Protein AF-A0A929QY10-F1 (afdb_monomer_lite)

Foldseek 3Di:
DPPPPPPDDDDDDDDPVVQVVCQVVVVVVVHGPVRVVVVQVVCCVVVVHGNDDPPPPDDDPDDDD

Radius of gyration: 16.87 Å; chains: 1; bounding box: 49×34×34 Å

Organism: NCBI:txid52768

Sequence (65 aa):
MPTTARSAEIKTRTTAQIKADASKIYAHWGISLSDAINIFLTKSIEVGGLPFDMRPSVPSFDGLE

Secondary structure (DSSP, 8-state):
---------------HHHHHHHHHHHHHTT--HHHHHHHHHHHHHHHTS-SS--------S----

InterPro domains:
  IPR007337 RelB antitoxin/Antitoxin DinJ [PF04221] (9-55)
  IPR007337 RelB antitoxin/Antitoxin DinJ [TIGR02384] (8-56)
  IPR013321 Arc-type ribbon-helix-helix [G3DSA:1.10.1220.10] (7-54)

Structure (mmCIF, N/CA/C/O backbone):
data_AF-A0A929QY10-F1
#
_entry.id   AF-A0A929QY10-F1
#
loop_
_atom_site.group_PDB
_atom_site.id
_atom_site.type_symbol
_atom_site.label_atom_id
_atom_site.label_alt_id
_atom_site.label_comp_id
_atom_site.label_asym_id
_atom_site.label_entity_id
_atom_site.label_seq_id
_atom_site.pdbx_PDB_ins_code
_atom_site.Cartn_x
_atom_site.Cartn_y
_atom_site.Cartn_z
_atom_site.occupancy
_atom_site.B_iso_or_equiv
_atom_site.auth_seq_id
_atom_site.auth_comp_id
_atom_site.auth_asym_id
_atom_site.auth_atom_id
_atom_site.pdbx_PDB_model_num
ATOM 1 N N . MET A 1 1 ? -21.925 11.341 15.246 1.00 49.06 1 MET A N 1
ATOM 2 C CA . MET A 1 1 ? -21.112 10.107 15.179 1.00 49.06 1 MET A CA 1
ATOM 3 C C . MET A 1 1 ? -19.695 10.538 14.847 1.00 49.06 1 MET A C 1
ATOM 5 O O . MET A 1 1 ? -19.570 11.296 13.892 1.00 49.06 1 MET A O 1
ATOM 9 N N . PRO A 1 2 ? -18.655 10.184 15.617 1.00 51.59 2 PRO A N 1
ATOM 10 C CA . PRO A 1 2 ? -17.299 10.492 15.196 1.00 51.59 2 PRO A CA 1
ATOM 11 C C . PRO A 1 2 ? -16.976 9.571 14.020 1.00 51.59 2 PRO A C 1
ATOM 13 O O . PRO A 1 2 ? -16.748 8.378 14.190 1.00 51.59 2 PRO A O 1
ATOM 16 N N . THR A 1 3 ? -17.028 10.105 12.806 1.00 52.94 3 THR A N 1
ATOM 17 C CA . THR A 1 3 ? -16.387 9.477 11.656 1.00 52.94 3 THR A CA 1
ATOM 18 C C . THR A 1 3 ? -14.905 9.456 12.001 1.00 52.94 3 THR A C 1
ATOM 20 O O . THR A 1 3 ? -14.308 10.524 12.127 1.00 52.94 3 THR A O 1
ATOM 23 N N . THR A 1 4 ? -14.327 8.285 12.265 1.00 61.06 4 THR A N 1
ATOM 24 C CA . THR A 1 4 ? -12.896 8.154 12.556 1.00 61.06 4 THR A CA 1
ATOM 25 C C . THR A 1 4 ? -12.130 8.647 11.333 1.00 61.06 4 THR A C 1
ATOM 27 O O . THR A 1 4 ? -11.945 7.922 10.358 1.00 61.06 4 THR A O 1
ATOM 30 N N . ALA A 1 5 ? -11.780 9.931 11.328 1.00 70.25 5 ALA A N 1
ATOM 31 C CA . ALA A 1 5 ? -11.024 10.537 10.253 1.00 70.25 5 ALA A CA 1
ATOM 32 C C . ALA A 1 5 ? -9.660 9.844 10.190 1.00 70.25 5 ALA A C 1
ATOM 34 O O . ALA A 1 5 ? -9.073 9.538 11.230 1.00 70.25 5 ALA A O 1
ATOM 35 N N . ARG A 1 6 ? -9.159 9.585 8.978 1.00 73.50 6 ARG A N 1
ATOM 36 C CA . ARG A 1 6 ? -7.802 9.061 8.776 1.00 73.50 6 ARG A CA 1
ATOM 37 C C . ARG A 1 6 ? -6.807 10.099 9.323 1.00 73.50 6 ARG A C 1
ATOM 39 O O . ARG A 1 6 ? -6.493 11.063 8.637 1.00 73.50 6 ARG A O 1
ATOM 46 N N . SER A 1 7 ? -6.379 9.936 10.575 1.00 83.69 7 SER A N 1
ATOM 47 C CA . SER A 1 7 ? -5.538 10.893 11.315 1.00 83.69 7 SER A CA 1
ATOM 48 C C . SER A 1 7 ? -4.046 10.552 11.287 1.00 83.69 7 SER A C 1
ATOM 50 O O . SER A 1 7 ? -3.228 11.351 11.736 1.00 83.69 7 SER A O 1
ATOM 52 N N . ALA A 1 8 ? -3.688 9.381 10.756 1.00 88.69 8 ALA A N 1
ATOM 53 C CA . ALA A 1 8 ? -2.314 8.920 10.611 1.00 88.69 8 ALA A CA 1
ATOM 54 C C . ALA A 1 8 ? -1.852 9.017 9.149 1.00 88.69 8 ALA A C 1
ATOM 56 O O . ALA A 1 8 ? -2.598 8.682 8.229 1.00 88.69 8 ALA A O 1
ATOM 57 N N . GLU A 1 9 ? -0.605 9.446 8.946 1.00 91.88 9 GLU A N 1
ATOM 58 C CA . GLU A 1 9 ? 0.033 9.552 7.631 1.00 91.88 9 GLU A CA 1
ATOM 59 C C . GLU A 1 9 ? 1.169 8.530 7.496 1.00 91.88 9 GLU A C 1
ATOM 61 O O . GLU A 1 9 ? 1.932 8.303 8.435 1.00 91.88 9 GLU A O 1
ATOM 66 N N . ILE A 1 10 ? 1.311 7.945 6.303 1.00 90.50 10 ILE A N 1
ATOM 67 C CA . ILE A 1 10 ? 2.414 7.045 5.958 1.00 90.50 10 ILE A CA 1
ATOM 68 C C . ILE A 1 10 ? 3.217 7.671 4.817 1.00 90.50 10 ILE A C 1
ATOM 70 O O . ILE A 1 10 ? 2.698 7.885 3.722 1.00 90.50 10 ILE A O 1
ATOM 74 N N . LYS A 1 11 ? 4.503 7.937 5.065 1.00 92.56 11 LYS A N 1
ATOM 75 C CA . LYS A 1 11 ? 5.463 8.433 4.069 1.00 92.56 11 LYS A CA 1
ATOM 76 C C . LYS A 1 11 ? 6.519 7.370 3.792 1.00 92.56 11 LYS A C 1
ATOM 78 O O . LYS A 1 11 ? 7.228 6.950 4.700 1.00 92.56 11 LYS A O 1
ATOM 83 N N . THR A 1 12 ? 6.664 6.974 2.532 1.00 90.19 12 THR A N 1
ATOM 84 C CA . THR A 1 12 ? 7.667 5.992 2.098 1.00 90.19 12 THR A CA 1
ATOM 85 C C . THR A 1 12 ? 8.425 6.494 0.875 1.00 90.19 12 THR A C 1
ATOM 87 O O . THR A 1 12 ? 7.928 7.310 0.096 1.00 90.19 12 THR A O 1
ATOM 90 N N . ARG A 1 13 ? 9.668 6.029 0.717 1.00 94.75 13 ARG A N 1
ATOM 91 C CA . ARG A 1 13 ? 10.484 6.282 -0.475 1.00 94.75 13 ARG A CA 1
ATOM 92 C C . ARG A 1 13 ? 10.508 5.025 -1.333 1.00 94.75 13 ARG A C 1
ATOM 94 O O . ARG A 1 13 ? 10.660 3.926 -0.816 1.00 94.75 13 ARG A O 1
ATOM 101 N N . THR A 1 14 ? 10.364 5.206 -2.638 1.00 94.19 14 THR A N 1
ATOM 102 C CA . THR A 1 14 ? 10.462 4.145 -3.644 1.00 94.19 14 THR A CA 1
ATOM 103 C C . THR A 1 14 ? 10.960 4.742 -4.958 1.00 94.19 14 THR A C 1
ATOM 105 O O . THR A 1 14 ? 11.100 5.964 -5.076 1.00 94.19 14 THR A O 1
ATOM 108 N N . THR A 1 15 ? 11.239 3.902 -5.949 1.00 97.50 15 THR A N 1
ATOM 109 C CA . THR A 1 15 ? 11.638 4.360 -7.281 1.00 97.50 15 THR A CA 1
ATOM 110 C C . THR A 1 15 ? 10.428 4.856 -8.075 1.00 97.50 15 THR A C 1
ATOM 112 O O . THR A 1 15 ? 9.290 4.426 -7.865 1.00 97.50 15 THR A O 1
ATOM 115 N N . ALA A 1 16 ? 10.671 5.761 -9.027 1.00 96.31 16 ALA A N 1
ATOM 116 C CA . ALA A 1 16 ? 9.619 6.264 -9.910 1.00 96.31 16 ALA A CA 1
ATOM 117 C C . ALA A 1 16 ? 8.947 5.132 -1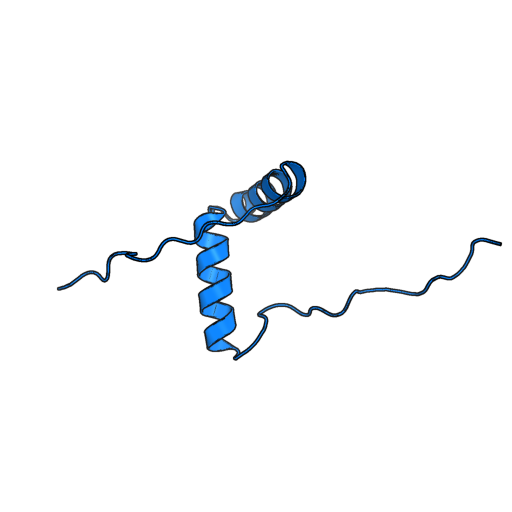0.707 1.00 96.31 16 ALA A C 1
ATOM 119 O O . ALA A 1 16 ? 7.729 5.145 -10.876 1.00 96.31 16 ALA A O 1
ATOM 120 N N . GLN A 1 17 ? 9.731 4.134 -11.128 1.00 96.88 17 GLN A N 1
ATOM 121 C CA . GLN A 1 17 ? 9.235 2.972 -11.858 1.00 96.88 17 GLN A CA 1
ATOM 122 C C . GLN A 1 17 ? 8.283 2.125 -11.003 1.00 96.88 17 GLN A C 1
ATOM 124 O O . GLN A 1 17 ? 7.148 1.909 -11.414 1.00 96.88 17 GLN A O 1
ATOM 129 N N . ILE A 1 18 ? 8.680 1.747 -9.779 1.00 95.69 18 ILE A N 1
ATOM 130 C CA . ILE A 1 18 ? 7.816 0.967 -8.872 1.00 95.69 18 ILE A CA 1
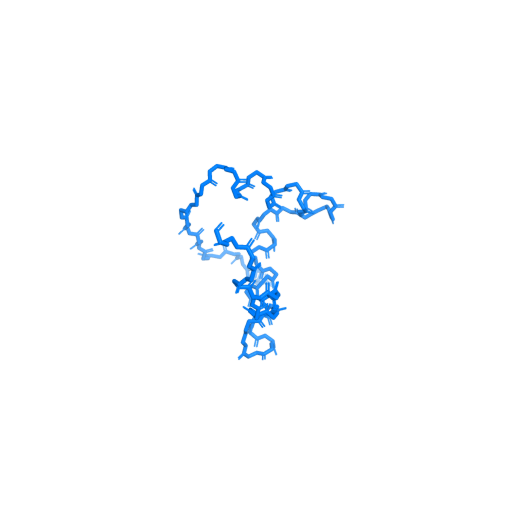ATOM 131 C C . ILE A 1 18 ? 6.500 1.708 -8.614 1.00 95.69 18 ILE A C 1
ATOM 133 O O . ILE A 1 18 ? 5.426 1.110 -8.664 1.00 95.69 18 ILE A O 1
ATOM 137 N N . LYS A 1 19 ? 6.565 3.025 -8.379 1.00 95.19 19 LYS A N 1
ATOM 138 C CA . LYS A 1 19 ? 5.366 3.850 -8.183 1.00 95.19 19 LYS A CA 1
ATOM 139 C C . LYS A 1 19 ? 4.456 3.833 -9.413 1.00 95.19 19 LYS A C 1
ATOM 141 O O . LYS A 1 19 ? 3.242 3.699 -9.259 1.00 95.19 19 LYS A O 1
ATOM 146 N N . ALA A 1 20 ? 5.018 4.003 -10.608 1.00 96.56 20 ALA A N 1
ATOM 147 C CA . ALA A 1 20 ? 4.255 4.041 -11.851 1.00 96.56 20 ALA A CA 1
ATOM 148 C C . ALA A 1 20 ? 3.581 2.694 -12.141 1.00 96.56 20 ALA A C 1
ATOM 150 O O . ALA A 1 20 ? 2.390 2.663 -12.449 1.00 96.56 20 ALA A O 1
ATOM 151 N N . ASP A 1 21 ? 4.312 1.592 -11.989 1.00 96.81 21 ASP A N 1
ATOM 152 C CA . ASP A 1 21 ? 3.805 0.253 -12.284 1.00 96.81 21 ASP A CA 1
ATOM 153 C C . ASP A 1 21 ? 2.734 -0.173 -11.276 1.00 96.81 21 ASP A C 1
ATOM 155 O O . ASP A 1 21 ? 1.646 -0.591 -11.677 1.00 96.81 21 ASP A O 1
ATOM 159 N N . ALA A 1 22 ? 2.962 0.056 -9.978 1.00 95.00 22 ALA A N 1
ATOM 160 C CA . ALA A 1 22 ? 1.948 -0.184 -8.953 1.00 95.00 22 ALA A CA 1
ATOM 161 C C . ALA A 1 22 ? 0.681 0.656 -9.195 1.00 95.00 22 ALA A C 1
ATOM 163 O O . ALA A 1 22 ? -0.433 0.147 -9.089 1.00 95.00 22 ALA A O 1
ATOM 164 N N . SER A 1 23 ? 0.834 1.930 -9.575 1.00 94.88 23 SER A N 1
ATOM 165 C CA . SER A 1 23 ? -0.312 2.805 -9.856 1.00 94.88 23 SER A CA 1
ATOM 166 C C . SER A 1 23 ? -1.154 2.294 -11.026 1.00 94.88 23 SER A C 1
ATOM 168 O O . SER A 1 23 ? -2.375 2.341 -10.942 1.00 94.88 23 SER A O 1
ATOM 170 N N . LYS A 1 24 ? -0.534 1.769 -12.093 1.00 96.75 24 LYS A N 1
ATOM 171 C CA . LYS A 1 24 ? -1.263 1.178 -13.230 1.00 96.75 24 LYS A CA 1
ATOM 172 C C . LYS A 1 24 ? -2.058 -0.059 -12.814 1.00 96.75 24 LYS A C 1
ATOM 174 O O . LYS A 1 24 ? -3.213 -0.189 -13.210 1.00 96.75 24 LYS A O 1
ATOM 179 N N . ILE A 1 25 ? -1.453 -0.937 -12.009 1.00 95.62 25 ILE A N 1
ATOM 180 C CA . ILE A 1 25 ? -2.108 -2.156 -11.516 1.00 95.62 25 ILE A CA 1
ATOM 181 C C . ILE A 1 25 ? -3.354 -1.791 -10.712 1.00 95.62 25 ILE A C 1
ATOM 183 O O . ILE A 1 25 ? -4.434 -2.277 -11.019 1.00 95.62 25 ILE A O 1
ATOM 187 N N . TYR A 1 26 ? -3.241 -0.902 -9.725 1.00 95.38 26 TYR A N 1
ATOM 188 C CA . TYR A 1 26 ? -4.392 -0.559 -8.885 1.00 95.38 26 TYR A CA 1
ATOM 189 C C . TYR A 1 26 ? -5.427 0.308 -9.612 1.00 95.38 26 TYR A C 1
ATOM 191 O O . TYR A 1 26 ? -6.626 0.128 -9.398 1.00 95.38 26 TYR A O 1
ATOM 199 N N . ALA A 1 27 ? -5.000 1.164 -10.547 1.00 95.56 27 ALA A N 1
ATOM 200 C CA . ALA A 1 27 ? -5.915 1.927 -11.394 1.00 95.56 27 ALA A CA 1
ATOM 201 C C . ALA A 1 27 ? -6.781 1.024 -12.284 1.00 95.56 27 ALA A C 1
ATOM 203 O O . ALA A 1 27 ? -7.944 1.349 -12.508 1.00 95.56 27 ALA A O 1
ATOM 204 N N . HIS A 1 28 ? -6.266 -0.129 -12.732 1.00 95.94 28 HIS A N 1
ATOM 205 C CA . HIS A 1 28 ? -7.068 -1.123 -13.458 1.00 95.94 28 HIS A CA 1
ATOM 206 C C . HIS A 1 28 ? -8.267 -1.624 -12.632 1.00 95.94 28 HIS A C 1
ATOM 208 O O . HIS A 1 28 ? -9.308 -1.948 -13.192 1.00 95.94 28 HIS A O 1
ATOM 214 N N . TRP A 1 29 ? -8.146 -1.624 -11.303 1.00 93.69 29 TRP A N 1
ATOM 215 C CA . TRP A 1 29 ? -9.192 -2.040 -10.367 1.00 93.69 29 TRP A CA 1
ATOM 216 C C . TRP A 1 29 ? -9.997 -0.843 -9.831 1.00 93.69 29 TRP A C 1
ATOM 218 O O . TRP A 1 29 ? -10.850 -1.015 -8.965 1.00 93.69 29 TRP A O 1
ATOM 228 N N . GLY A 1 30 ? -9.734 0.375 -10.325 1.00 95.19 30 GLY A N 1
ATOM 229 C CA . GLY A 1 30 ? -10.393 1.606 -9.880 1.00 95.19 30 GLY A CA 1
ATOM 230 C C . GLY A 1 30 ? -9.938 2.109 -8.506 1.00 95.19 30 GLY A C 1
ATOM 231 O O . GLY A 1 30 ? -10.658 2.879 -7.875 1.00 95.19 30 GLY A O 1
ATOM 232 N N . ILE A 1 31 ? -8.767 1.679 -8.026 1.00 95.62 31 ILE A N 1
ATOM 233 C CA . ILE A 1 31 ? -8.278 1.959 -6.669 1.00 95.62 31 ILE A CA 1
ATOM 234 C C . ILE A 1 31 ? -7.014 2.825 -6.732 1.00 95.62 31 ILE A C 1
ATOM 236 O O . ILE A 1 31 ? -6.122 2.609 -7.555 1.00 95.62 31 ILE A O 1
ATOM 240 N N . SER A 1 32 ? -6.916 3.820 -5.845 1.00 94.94 32 SER A N 1
ATOM 241 C CA . SER A 1 32 ? -5.710 4.644 -5.723 1.00 94.94 32 SER A CA 1
ATOM 242 C C . SER A 1 32 ? -4.569 3.877 -5.044 1.00 94.94 32 SER A C 1
ATOM 244 O O . SER A 1 32 ? -4.799 2.959 -4.258 1.00 94.94 32 SER A O 1
ATOM 246 N N . LEU A 1 33 ? -3.315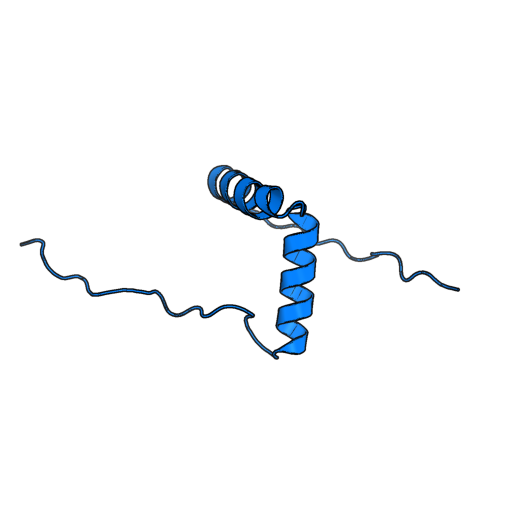 4.287 -5.264 1.00 94.00 33 LEU A N 1
ATOM 247 C CA . LEU A 1 33 ? -2.177 3.680 -4.561 1.00 94.00 33 LEU A CA 1
ATOM 248 C C . LEU A 1 33 ? -2.309 3.814 -3.030 1.00 94.00 33 LEU A C 1
ATOM 250 O O . LEU A 1 33 ? -1.947 2.902 -2.292 1.00 94.00 33 LEU A O 1
ATOM 254 N N . SER A 1 34 ? -2.867 4.928 -2.551 1.00 92.75 34 SER A N 1
ATOM 255 C CA . SER A 1 34 ? -3.127 5.152 -1.126 1.00 92.75 34 SER A CA 1
ATOM 256 C C . SER A 1 34 ? -4.168 4.182 -0.574 1.00 92.75 34 SER A C 1
ATOM 258 O O . SER A 1 34 ? -4.005 3.662 0.528 1.00 92.75 34 SER A O 1
ATOM 260 N N . ASP A 1 35 ? -5.236 3.914 -1.322 1.00 94.56 35 ASP A N 1
ATOM 261 C CA . ASP A 1 35 ? -6.248 2.946 -0.902 1.00 94.56 35 ASP A CA 1
ATOM 262 C C . ASP A 1 35 ? -5.695 1.521 -0.942 1.00 94.56 35 ASP A C 1
ATOM 264 O O . ASP A 1 35 ? -5.924 0.768 -0.002 1.00 94.56 35 ASP A O 1
ATOM 268 N N . ALA A 1 36 ? -4.875 1.182 -1.940 1.00 93.88 36 ALA A N 1
ATOM 269 C CA . ALA A 1 36 ? -4.179 -0.099 -1.995 1.00 93.88 36 ALA A CA 1
ATOM 270 C C . ALA A 1 36 ? -3.267 -0.326 -0.775 1.00 93.88 36 ALA A C 1
ATOM 272 O O . ALA A 1 36 ? -3.293 -1.403 -0.183 1.00 93.88 36 ALA A O 1
ATOM 273 N N . ILE A 1 37 ? -2.512 0.696 -0.347 1.00 93.31 37 ILE A N 1
ATOM 274 C CA . ILE A 1 37 ? -1.694 0.632 0.877 1.00 93.31 37 ILE A CA 1
ATOM 275 C C . ILE A 1 37 ? -2.577 0.413 2.113 1.00 93.31 37 ILE A C 1
ATOM 277 O O . ILE A 1 37 ? -2.255 -0.424 2.953 1.00 93.31 37 ILE A O 1
ATOM 281 N N . ASN A 1 38 ? -3.706 1.118 2.225 1.00 92.56 38 ASN A N 1
ATOM 282 C CA . ASN A 1 38 ? -4.627 0.925 3.348 1.00 92.56 38 ASN A CA 1
ATOM 283 C C . ASN A 1 38 ? -5.219 -0.493 3.366 1.00 92.56 38 ASN A C 1
ATOM 285 O O . ASN A 1 38 ? -5.207 -1.140 4.409 1.00 92.56 38 ASN A O 1
ATOM 289 N N . ILE A 1 39 ? -5.670 -1.000 2.214 1.00 93.81 39 ILE A N 1
ATOM 290 C CA . ILE A 1 39 ? -6.187 -2.369 2.067 1.00 93.81 39 ILE A CA 1
ATOM 291 C C . ILE A 1 39 ? -5.118 -3.386 2.469 1.00 93.81 39 ILE A C 1
ATOM 293 O O . ILE A 1 39 ? -5.414 -4.317 3.216 1.00 93.81 39 ILE A O 1
ATOM 297 N N . PHE A 1 40 ? -3.874 -3.196 2.023 1.00 93.75 40 PHE A N 1
ATOM 298 C CA . PHE A 1 40 ? -2.758 -4.063 2.386 1.00 93.75 40 PHE A CA 1
ATOM 299 C C . PHE A 1 40 ? -2.558 -4.131 3.905 1.00 93.75 40 PHE A C 1
ATOM 301 O O . PHE A 1 40 ? -2.433 -5.222 4.460 1.00 93.75 40 PHE A O 1
ATOM 308 N N . LEU A 1 41 ? -2.576 -2.988 4.594 1.00 93.94 41 LEU A N 1
ATOM 309 C CA . LEU A 1 41 ? -2.411 -2.931 6.049 1.00 93.94 41 LEU A CA 1
ATOM 310 C C . LEU A 1 41 ? -3.582 -3.589 6.785 1.00 93.94 41 LEU A C 1
ATOM 312 O O . LEU A 1 41 ? -3.353 -4.406 7.675 1.00 93.94 41 LEU A O 1
ATOM 316 N N . THR A 1 42 ? -4.823 -3.297 6.385 1.00 94.56 42 THR A N 1
ATOM 317 C CA . THR A 1 42 ? -6.017 -3.940 6.953 1.00 94.56 42 THR A CA 1
ATOM 318 C C . THR A 1 42 ? -5.957 -5.451 6.773 1.00 94.56 42 THR A C 1
ATOM 320 O O . THR A 1 42 ? -6.115 -6.192 7.741 1.00 94.56 42 THR A O 1
ATOM 323 N N . LYS A 1 43 ? -5.642 -5.920 5.561 1.00 95.44 43 LYS A N 1
ATOM 324 C CA . LYS A 1 43 ? -5.550 -7.353 5.281 1.00 95.44 43 LYS A CA 1
ATOM 325 C C . LYS A 1 43 ? -4.427 -8.015 6.072 1.00 95.44 43 LYS A C 1
ATOM 327 O O . LYS A 1 43 ? -4.624 -9.120 6.565 1.00 95.44 43 LYS A O 1
ATOM 332 N N . SER A 1 44 ? -3.289 -7.339 6.239 1.00 95.44 44 SER A N 1
ATOM 333 C CA . SER A 1 44 ? -2.167 -7.849 7.038 1.00 95.44 44 SER A CA 1
ATOM 334 C C . SER A 1 44 ? -2.565 -8.096 8.497 1.00 95.44 44 SER A C 1
ATOM 336 O O . SER A 1 44 ? -2.194 -9.111 9.084 1.00 95.44 44 SER A O 1
ATOM 338 N N . ILE A 1 45 ? -3.365 -7.190 9.073 1.00 95.62 45 ILE A N 1
ATOM 339 C CA . ILE A 1 45 ? -3.903 -7.332 10.433 1.00 95.62 45 ILE A CA 1
ATOM 340 C C . ILE A 1 45 ? -4.874 -8.515 10.506 1.00 95.62 45 ILE A C 1
ATOM 342 O O . ILE A 1 45 ? -4.755 -9.339 11.407 1.00 95.62 45 ILE A O 1
ATOM 346 N N . GLU A 1 46 ? -5.802 -8.627 9.552 1.00 94.44 46 GLU A N 1
ATOM 347 C CA . GLU A 1 46 ? -6.797 -9.709 9.524 1.00 94.44 46 GLU A CA 1
ATOM 348 C C . GLU A 1 46 ? -6.172 -11.107 9.452 1.00 94.44 46 GLU A C 1
ATOM 350 O O . GLU A 1 46 ? -6.680 -12.037 10.072 1.00 94.44 46 GLU A O 1
ATOM 355 N N . VAL A 1 47 ? -5.090 -11.268 8.683 1.00 95.00 47 VAL A N 1
ATOM 356 C CA . VAL A 1 47 ? -4.419 -12.568 8.496 1.00 95.00 47 VAL A CA 1
ATOM 357 C C . VAL A 1 47 ? -3.293 -12.820 9.503 1.00 95.00 47 VAL A C 1
ATOM 359 O O . VAL A 1 47 ? -2.726 -13.909 9.512 1.00 95.00 47 VAL A O 1
ATOM 362 N N . GLY A 1 48 ? -2.944 -11.828 10.330 1.00 93.88 48 GLY A N 1
ATOM 363 C CA . GLY A 1 48 ? -1.835 -11.912 11.285 1.00 93.88 48 GLY A CA 1
ATOM 364 C C . GLY A 1 48 ? -0.446 -11.994 10.636 1.00 93.88 48 GLY A C 1
ATOM 365 O O . GLY A 1 48 ? 0.470 -12.562 11.224 1.00 93.88 48 GLY A O 1
ATOM 366 N N . GLY A 1 49 ? -0.276 -11.466 9.420 1.00 91.00 49 GLY A N 1
ATOM 367 C CA . GLY A 1 49 ? 0.945 -11.633 8.628 1.00 91.00 49 GLY A CA 1
ATOM 368 C C . GLY A 1 49 ? 0.896 -10.905 7.286 1.00 91.00 49 GLY A C 1
ATOM 369 O O . GLY A 1 49 ? 0.105 -9.987 7.100 1.00 91.00 49 GLY A O 1
ATOM 370 N N . LEU A 1 50 ? 1.747 -11.295 6.334 1.00 91.69 50 LEU A N 1
ATOM 371 C CA . LEU A 1 50 ? 1.723 -10.704 4.995 1.00 91.69 50 LEU A CA 1
ATOM 372 C C . LEU A 1 50 ? 0.549 -11.267 4.171 1.00 91.69 50 LEU A C 1
ATOM 374 O O . LEU A 1 50 ? 0.386 -12.483 4.097 1.00 91.69 50 LEU A O 1
ATOM 378 N N . PRO A 1 51 ? -0.256 -10.410 3.520 1.00 87.12 51 PRO A N 1
ATOM 379 C CA . PRO A 1 51 ? -1.463 -10.801 2.793 1.00 87.12 51 PRO A CA 1
ATOM 380 C C . PRO A 1 51 ? -1.178 -11.364 1.394 1.00 87.12 51 PRO A C 1
ATOM 382 O O . PRO A 1 51 ? -2.104 -11.586 0.616 1.00 87.12 51 PRO A O 1
ATOM 385 N N . PHE A 1 52 ? 0.092 -11.579 1.064 1.00 86.31 52 PHE A N 1
ATOM 386 C CA . PHE A 1 52 ? 0.535 -12.292 -0.121 1.00 86.31 52 PHE A CA 1
ATOM 387 C C . PHE A 1 52 ? 1.715 -13.187 0.238 1.00 86.31 52 PHE A C 1
ATOM 389 O O . PHE A 1 52 ? 2.457 -12.934 1.190 1.00 86.31 52 PHE A O 1
ATOM 396 N N . ASP A 1 53 ? 1.879 -14.240 -0.548 1.00 83.62 53 ASP A N 1
ATOM 397 C CA . ASP A 1 53 ? 2.989 -15.159 -0.403 1.00 83.62 53 ASP A CA 1
ATOM 398 C C . ASP A 1 53 ? 4.295 -14.484 -0.839 1.00 83.62 53 ASP A C 1
ATOM 400 O O . ASP A 1 53 ? 4.433 -14.041 -1.977 1.00 83.62 53 ASP A O 1
ATOM 404 N N . MET A 1 54 ? 5.241 -14.376 0.090 1.00 77.75 54 MET A N 1
ATOM 405 C CA . MET A 1 54 ? 6.559 -13.780 -0.142 1.00 77.75 54 MET A CA 1
ATOM 406 C C . MET A 1 54 ? 7.561 -14.758 -0.754 1.00 77.75 54 MET A C 1
ATOM 408 O O . MET A 1 54 ? 8.705 -14.372 -0.995 1.00 77.75 54 MET A O 1
ATOM 412 N N . ARG A 1 55 ? 7.182 -16.025 -0.969 1.00 75.81 55 ARG A N 1
ATOM 413 C CA . ARG A 1 55 ? 8.075 -16.994 -1.601 1.00 75.81 55 ARG A CA 1
ATOM 414 C C . ARG A 1 55 ? 8.413 -16.498 -3.010 1.00 75.81 55 ARG A C 1
ATOM 416 O O . ARG A 1 55 ? 7.505 -16.387 -3.835 1.00 75.81 55 ARG A O 1
ATOM 423 N N . PRO A 1 56 ? 9.691 -16.208 -3.315 1.00 61.78 56 PRO A N 1
ATOM 424 C CA . PRO A 1 56 ? 10.073 -15.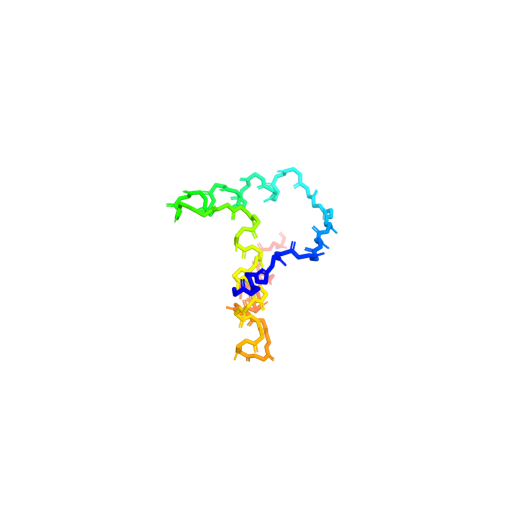944 -4.687 1.00 61.78 56 PRO A CA 1
ATOM 425 C C . PRO A 1 56 ? 9.737 -17.197 -5.495 1.00 61.78 56 PRO A C 1
ATOM 427 O O . PRO A 1 56 ? 10.200 -18.293 -5.179 1.00 61.78 56 PRO A O 1
ATOM 430 N N . SER A 1 57 ? 8.902 -17.055 -6.520 1.00 57.09 57 SER A N 1
ATOM 431 C CA . SER A 1 57 ? 8.680 -18.107 -7.504 1.00 57.09 57 SER A CA 1
ATOM 432 C C . SER A 1 57 ? 9.940 -18.226 -8.363 1.00 57.09 57 SER A C 1
ATOM 434 O O . SER A 1 57 ? 10.003 -17.681 -9.461 1.00 57.09 57 SER A O 1
ATOM 436 N N . VAL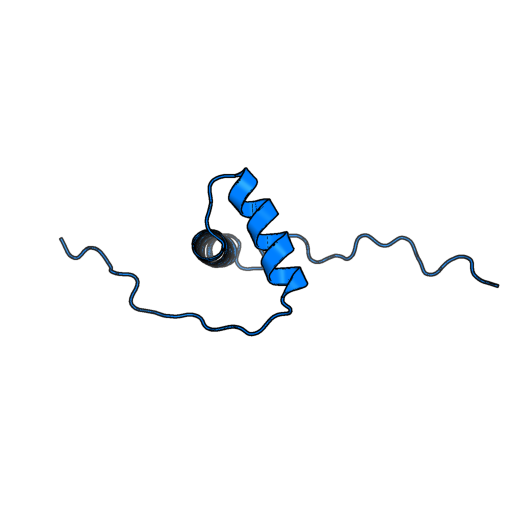 A 1 58 ? 10.981 -18.866 -7.841 1.00 60.56 58 VAL A N 1
ATOM 437 C CA . VAL A 1 58 ? 12.132 -19.277 -8.645 1.00 60.56 58 VAL A CA 1
ATOM 438 C C . VAL A 1 58 ? 11.970 -20.745 -9.016 1.00 60.56 58 VAL A C 1
ATOM 440 O O . VAL A 1 58 ? 11.665 -21.570 -8.155 1.00 60.56 58 VAL A O 1
ATOM 443 N N . PRO A 1 59 ? 12.302 -21.113 -10.254 1.00 54.06 59 PRO A N 1
ATOM 444 C CA . PRO A 1 59 ? 13.303 -22.126 -10.465 1.00 54.06 59 PRO A CA 1
ATOM 445 C C . PRO A 1 59 ? 14.657 -21.424 -10.646 1.00 54.06 59 PRO A C 1
ATOM 447 O O . PRO A 1 59 ? 14.809 -20.555 -11.496 1.00 54.06 59 PRO A O 1
ATOM 450 N N . SER A 1 60 ? 15.567 -21.778 -9.740 1.00 53.78 60 SER A N 1
ATOM 451 C CA . SER A 1 60 ? 17.013 -21.973 -9.886 1.00 53.78 60 SER A CA 1
ATOM 452 C C . SER A 1 60 ? 17.854 -21.005 -10.732 1.00 53.78 60 SER A C 1
ATOM 454 O O . SER A 1 6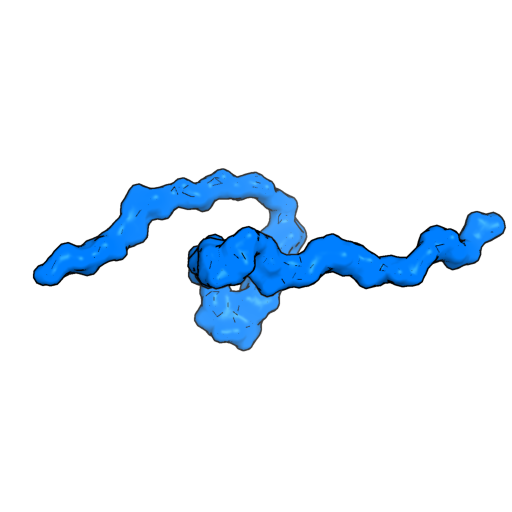0 ? 17.615 -20.784 -11.912 1.00 53.78 60 SER A O 1
ATOM 456 N N . PHE A 1 61 ? 18.976 -20.572 -10.148 1.00 58.69 61 PHE A N 1
ATOM 457 C CA . PHE A 1 61 ? 20.223 -20.415 -10.902 1.00 58.69 61 PHE A CA 1
ATOM 458 C C . PHE A 1 61 ? 20.494 -21.754 -11.611 1.00 58.69 61 PHE A C 1
ATOM 460 O O . PHE A 1 61 ? 20.954 -22.699 -10.977 1.00 58.69 61 PHE A O 1
ATOM 467 N N . ASP A 1 62 ? 20.128 -21.867 -12.882 1.00 57.62 62 ASP A N 1
ATOM 468 C CA . ASP A 1 62 ? 20.518 -22.983 -13.736 1.00 57.62 62 ASP A CA 1
ATOM 469 C C . ASP A 1 62 ? 20.720 -22.450 -15.158 1.00 57.62 62 ASP A C 1
ATOM 471 O O . ASP A 1 62 ? 19.794 -21.910 -15.766 1.00 57.62 62 ASP A O 1
ATOM 475 N N . GLY A 1 63 ? 21.954 -22.557 -15.655 1.00 54.66 63 GLY A N 1
ATOM 476 C CA . GLY A 1 63 ? 22.248 -22.442 -17.083 1.00 54.66 63 GLY A CA 1
ATOM 477 C C . GLY A 1 63 ? 22.903 -21.161 -17.609 1.00 54.66 63 GLY A C 1
ATOM 478 O O . GLY A 1 63 ? 22.477 -20.681 -18.653 1.00 54.66 63 GLY A O 1
ATOM 479 N N . LEU A 1 64 ? 23.968 -20.651 -16.982 1.00 55.81 64 LEU A N 1
ATOM 480 C CA . LEU A 1 64 ? 25.048 -20.000 -17.744 1.00 55.81 64 LEU A CA 1
ATOM 481 C C . LEU A 1 64 ? 26.394 -20.566 -17.271 1.00 55.81 64 LEU A C 1
ATOM 483 O O . LEU A 1 64 ? 26.974 -20.079 -16.298 1.00 55.81 64 LEU A O 1
ATOM 487 N N . GLU A 1 65 ? 26.818 -21.646 -17.938 1.00 50.59 65 GLU A N 1
ATOM 488 C CA . GLU A 1 65 ? 28.239 -21.836 -18.272 1.00 50.59 65 GLU A CA 1
ATOM 489 C C . GLU A 1 65 ? 28.779 -20.603 -19.012 1.00 50.59 65 GLU A C 1
ATOM 491 O O . GLU A 1 65 ? 28.020 -20.021 -19.826 1.00 50.59 65 GLU A O 1
#

pLDDT: mean 84.2, std 15.98, range [49.06, 97.5]